Protein AF-A0A349FZ70-F1 (afdb_monomer)

Mean predicted aligned error: 14.29 Å

Sequence (106 aa):
MDKVVCDQGITSLTSLINFFTCTLLDFVIPLLIALSIVAFIYGILKFFLNPDNEEKKKEGKTFMLWGIIALFVMVSIWPLVSIFSNTFLPAGSKTNFSDIKAGPGN

Foldseek 3Di:
DQVVLLDDDDDPVVNVVSVVVSVCCVPVVVVVVVVLVVLLVVLVVQLVVDPDDPVSVVVSVVSNVVSVVSVCVNVVVVVVVVVVCCVVDVPDDPPPVVVVVDDDDD

Radius of gyration: 23.87 Å; Cα contacts (8 Å, |Δi|>4): 32; chains: 1; bounding box: 46×20×86 Å

Secondary structure (DSSP, 8-state):
--TTTS-S---TTHHHHHHHHHHHHHHHHHHHHHHHHHHHHHHHHHHHT-TT-HHHHHHHHHHHHHHHHHHHHHHHHHHHHHHHHHHH--------HHHHS-----

Structure (mmCIF, N/CA/C/O backbone):
data_AF-A0A349FZ70-F1
#
_entry.id   AF-A0A349FZ70-F1
#
loop_
_atom_site.group_PDB
_atom_site.id
_atom_site.type_symbol
_atom_site.label_atom_id
_atom_site.label_alt_id
_atom_site.label_comp_id
_atom_site.label_asym_id
_atom_site.label_entity_id
_atom_site.label_seq_id
_atom_site.pdbx_PDB_ins_code
_atom_site.Cartn_x
_atom_site.Cartn_y
_atom_site.Cartn_z
_atom_site.occupancy
_atom_site.B_iso_or_equiv
_atom_site.auth_seq_id
_atom_site.auth_comp_id
_atom_site.auth_asym_id
_atom_site.auth_atom_id
_atom_site.pdbx_PDB_model_num
ATOM 1 N N . MET A 1 1 ? 0.647 -7.030 -11.377 1.00 54.81 1 MET A N 1
ATOM 2 C CA . MET A 1 1 ? 0.637 -5.663 -11.946 1.00 54.81 1 MET A CA 1
ATOM 3 C C . MET A 1 1 ? 2.022 -5.027 -11.782 1.00 54.81 1 MET A C 1
ATOM 5 O O . MET A 1 1 ? 2.146 -3.890 -11.350 1.00 54.81 1 MET A O 1
ATOM 9 N N . ASP A 1 2 ? 3.063 -5.758 -12.197 1.00 48.34 2 ASP A N 1
ATOM 10 C CA . ASP A 1 2 ? 4.419 -5.587 -11.644 1.00 48.34 2 ASP A CA 1
ATOM 11 C C . ASP A 1 2 ? 5.496 -5.592 -12.741 1.00 48.34 2 ASP A C 1
ATOM 13 O O . ASP A 1 2 ? 6.626 -5.168 -12.531 1.00 48.34 2 ASP A O 1
ATOM 17 N N . LYS A 1 3 ? 5.142 -5.974 -13.975 1.00 46.91 3 LYS A N 1
ATOM 18 C CA . LYS A 1 3 ? 6.108 -6.005 -15.084 1.00 46.91 3 LYS A CA 1
ATOM 19 C C . LYS A 1 3 ? 6.416 -4.635 -15.693 1.00 46.91 3 LYS A C 1
ATOM 21 O O . LYS A 1 3 ? 7.369 -4.524 -16.451 1.00 46.91 3 LYS A O 1
ATOM 26 N N . VAL A 1 4 ? 5.641 -3.598 -15.363 1.00 48.88 4 VAL A N 1
ATOM 27 C CA . VAL A 1 4 ? 5.780 -2.260 -15.973 1.00 48.88 4 VAL A CA 1
ATOM 28 C C . VAL A 1 4 ? 6.915 -1.449 -15.336 1.00 48.88 4 VAL A C 1
ATOM 30 O O . VAL A 1 4 ? 7.544 -0.646 -16.014 1.00 48.88 4 VAL A O 1
ATOM 33 N N . VAL A 1 5 ? 7.238 -1.686 -14.059 1.00 56.78 5 VAL A N 1
ATOM 34 C CA . VAL A 1 5 ? 8.361 -1.005 -13.382 1.00 56.78 5 VAL A CA 1
ATOM 35 C C . VAL A 1 5 ? 9.716 -1.557 -13.849 1.00 56.78 5 VAL A C 1
ATOM 37 O O . VAL A 1 5 ? 10.718 -0.851 -13.806 1.00 56.78 5 VAL A O 1
ATOM 40 N N . CYS A 1 6 ? 9.743 -2.797 -14.347 1.00 55.19 6 CYS A N 1
ATOM 41 C CA . CYS A 1 6 ? 10.980 -3.499 -14.695 1.00 55.19 6 CYS A CA 1
ATOM 42 C C . CYS A 1 6 ? 11.375 -3.394 -16.172 1.00 55.19 6 CYS A C 1
ATOM 44 O O . CYS A 1 6 ? 12.460 -3.848 -16.529 1.00 55.19 6 CYS A O 1
ATOM 46 N N . ASP A 1 7 ? 10.545 -2.783 -17.019 1.00 55.97 7 ASP A N 1
ATOM 47 C CA . ASP A 1 7 ? 10.889 -2.522 -18.417 1.00 55.97 7 ASP A CA 1
ATOM 48 C C . ASP A 1 7 ? 11.023 -1.023 -18.653 1.00 55.97 7 ASP A C 1
ATOM 50 O O . ASP A 1 7 ? 10.107 -0.388 -19.153 1.00 55.97 7 ASP A O 1
ATOM 54 N N . GLN A 1 8 ? 12.157 -0.440 -18.265 1.00 50.81 8 GLN A N 1
ATOM 55 C CA . GLN A 1 8 ? 12.577 0.879 -18.738 1.00 50.81 8 GLN A CA 1
ATOM 56 C C . GLN A 1 8 ? 14.092 0.868 -18.971 1.00 50.81 8 GLN A C 1
ATOM 58 O O . GLN A 1 8 ? 14.871 1.034 -18.038 1.00 50.81 8 GLN A O 1
ATOM 63 N N . GLY A 1 9 ? 14.477 0.683 -20.238 1.00 54.50 9 GLY A N 1
ATOM 64 C CA . GLY A 1 9 ? 15.700 1.235 -20.832 1.00 54.50 9 GLY A CA 1
ATOM 65 C C . GLY A 1 9 ? 17.038 0.610 -20.418 1.00 54.50 9 GLY A C 1
ATOM 66 O O . GLY A 1 9 ? 17.464 0.666 -19.269 1.00 54.50 9 GLY A O 1
ATOM 67 N N . ILE A 1 10 ? 17.764 0.086 -21.407 1.00 42.59 10 ILE A N 1
ATOM 68 C CA . ILE A 1 10 ? 19.099 -0.503 -21.254 1.00 42.59 10 ILE A CA 1
ATOM 69 C C . ILE A 1 10 ? 20.139 0.611 -21.029 1.00 42.59 10 ILE A C 1
ATOM 71 O O . ILE A 1 10 ? 20.746 1.114 -21.971 1.00 42.59 10 ILE A O 1
ATOM 75 N N . THR A 1 11 ? 20.360 0.986 -19.770 1.00 59.75 11 THR A N 1
ATOM 76 C CA . THR A 1 11 ? 21.560 1.700 -19.306 1.00 59.75 11 THR A CA 1
ATOM 77 C C . THR A 1 11 ? 22.144 0.923 -18.130 1.00 59.75 11 THR A C 1
ATOM 79 O O . THR A 1 11 ? 21.478 0.717 -17.123 1.00 59.75 11 THR A O 1
ATOM 82 N N . SER A 1 12 ? 23.386 0.452 -18.252 1.00 65.50 12 SER A N 1
ATOM 83 C CA . SER A 1 12 ? 23.976 -0.603 -17.408 1.00 65.50 12 SER A CA 1
ATOM 84 C C . SER A 1 12 ? 23.979 -0.343 -15.887 1.00 65.50 12 SER A C 1
ATOM 86 O O . SER A 1 12 ? 24.060 -1.297 -15.120 1.00 65.50 12 SER A O 1
ATOM 88 N N . LEU A 1 13 ? 23.850 0.913 -15.432 1.00 61.31 13 LEU A N 1
ATOM 89 C CA . LEU A 1 13 ? 23.629 1.265 -14.014 1.00 61.31 13 LEU A CA 1
ATOM 90 C C . LEU A 1 13 ? 22.156 1.153 -13.598 1.00 61.31 13 LEU A C 1
ATOM 92 O O . LEU A 1 13 ? 21.838 0.646 -12.523 1.00 61.31 13 LEU A O 1
ATOM 96 N N . THR A 1 14 ? 21.257 1.600 -14.470 1.00 67.50 14 THR A N 1
ATOM 97 C CA . THR A 1 14 ? 19.807 1.493 -14.295 1.00 67.50 14 THR A CA 1
ATOM 98 C C . THR A 1 14 ? 19.379 0.032 -14.215 1.00 67.50 14 THR A C 1
ATOM 100 O O . THR A 1 14 ? 18.498 -0.284 -13.427 1.00 67.50 14 THR A O 1
ATOM 103 N N . SER A 1 15 ? 20.061 -0.881 -14.917 1.00 68.62 15 SER A N 1
ATOM 104 C CA . SER A 1 15 ? 19.802 -2.325 -14.815 1.00 68.62 15 SER A CA 1
ATOM 105 C C . SER A 1 15 ? 20.013 -2.884 -13.404 1.00 68.62 15 SER A C 1
ATOM 107 O O . SER A 1 15 ? 19.258 -3.752 -12.974 1.00 68.62 15 SER A O 1
ATOM 109 N N . LEU A 1 16 ? 21.007 -2.386 -12.662 1.00 72.12 16 LEU A N 1
ATOM 110 C CA . LEU A 1 16 ? 21.293 -2.870 -11.309 1.00 72.12 16 LEU A CA 1
ATOM 111 C C . LEU A 1 16 ? 20.307 -2.296 -10.282 1.00 72.12 16 LEU A C 1
ATOM 113 O O . LEU A 1 16 ? 19.834 -3.010 -9.398 1.00 72.12 16 LEU A O 1
ATOM 117 N N . ILE A 1 17 ? 19.963 -1.016 -10.441 1.00 76.81 17 ILE A N 1
ATOM 118 C CA . ILE A 1 17 ? 18.990 -0.321 -9.592 1.00 76.81 17 ILE A CA 1
ATOM 119 C C . ILE A 1 17 ? 17.588 -0.895 -9.823 1.00 76.81 17 ILE A C 1
ATOM 121 O O . ILE A 1 17 ? 16.920 -1.257 -8.859 1.00 76.81 17 ILE A O 1
ATOM 125 N N . ASN A 1 18 ? 17.176 -1.091 -11.079 1.00 71.88 18 ASN A N 1
ATOM 126 C CA . ASN A 1 18 ? 15.881 -1.689 -11.403 1.00 71.88 18 ASN A CA 1
ATOM 127 C C . ASN A 1 18 ? 15.769 -3.128 -10.901 1.00 71.88 18 ASN A C 1
ATOM 129 O O . ASN A 1 18 ? 14.703 -3.504 -10.427 1.00 71.88 18 ASN A O 1
ATOM 133 N N . PHE A 1 19 ? 16.839 -3.928 -10.934 1.00 72.38 19 PHE A N 1
ATOM 134 C CA . PHE A 1 19 ? 16.798 -5.288 -10.391 1.00 72.38 19 PHE A CA 1
ATOM 135 C C . PHE A 1 19 ? 16.511 -5.296 -8.882 1.00 72.38 19 PHE A C 1
ATOM 137 O O . PHE A 1 19 ? 15.644 -6.039 -8.414 1.00 72.38 19 PHE A O 1
ATOM 144 N N . PHE A 1 20 ? 17.187 -4.427 -8.124 1.00 75.12 20 PHE A N 1
ATOM 145 C CA . PHE A 1 20 ? 16.960 -4.284 -6.686 1.00 75.12 20 PHE A CA 1
ATOM 146 C C . PHE A 1 20 ? 15.572 -3.721 -6.375 1.00 75.12 20 PHE A C 1
ATOM 148 O O . PHE A 1 20 ? 14.846 -4.293 -5.565 1.00 75.12 20 PHE A O 1
ATOM 155 N N . THR A 1 21 ? 15.181 -2.632 -7.038 1.00 76.19 21 THR A N 1
ATOM 156 C CA . THR A 1 21 ? 13.889 -1.968 -6.838 1.00 76.19 21 THR A CA 1
ATOM 157 C C . THR A 1 21 ? 12.726 -2.884 -7.217 1.00 76.19 21 THR A C 1
ATOM 159 O O . THR A 1 21 ? 11.792 -3.010 -6.434 1.00 76.19 21 THR A O 1
ATOM 162 N N . CYS A 1 22 ? 12.795 -3.594 -8.346 1.00 71.12 22 CYS A N 1
ATOM 163 C CA . CYS A 1 22 ? 11.763 -4.552 -8.739 1.00 71.12 22 CYS A CA 1
ATOM 164 C C . CYS A 1 22 ? 11.636 -5.701 -7.744 1.00 71.12 22 CYS A C 1
ATOM 166 O O . CYS A 1 22 ? 10.536 -5.974 -7.282 1.00 71.12 22 CYS A O 1
ATOM 168 N N . THR A 1 23 ? 12.749 -6.325 -7.351 1.00 76.31 23 THR A N 1
ATOM 169 C CA . THR A 1 23 ? 12.713 -7.441 -6.391 1.00 76.31 23 THR A CA 1
ATOM 170 C C . THR A 1 23 ? 12.131 -7.005 -5.046 1.00 76.31 23 THR A C 1
ATOM 172 O O . THR A 1 23 ? 11.373 -7.747 -4.421 1.00 76.31 23 THR A O 1
ATOM 175 N N . LEU A 1 24 ? 12.454 -5.785 -4.603 1.00 78.69 24 LEU A N 1
ATOM 176 C CA . LEU A 1 24 ? 11.948 -5.250 -3.347 1.00 78.69 24 LEU A CA 1
ATOM 177 C C . LEU A 1 24 ? 10.456 -4.914 -3.440 1.00 78.69 24 LEU A C 1
ATOM 179 O O . LEU A 1 24 ? 9.692 -5.339 -2.582 1.00 78.69 24 LEU A O 1
ATOM 183 N N . LEU A 1 25 ? 10.026 -4.171 -4.464 1.00 77.25 25 LEU A N 1
ATOM 184 C CA . LEU A 1 25 ? 8.635 -3.722 -4.588 1.00 77.25 25 LEU A CA 1
ATOM 185 C C . LEU A 1 25 ? 7.674 -4.878 -4.890 1.00 77.25 25 LEU A C 1
ATOM 187 O O . LEU A 1 25 ? 6.595 -4.915 -4.302 1.00 77.25 25 LEU A O 1
ATOM 191 N N . ASP A 1 26 ? 8.066 -5.828 -5.740 1.00 77.19 26 ASP A N 1
ATOM 192 C CA . ASP A 1 26 ? 7.223 -6.969 -6.131 1.00 77.19 26 ASP A CA 1
ATOM 193 C C . ASP A 1 26 ? 6.936 -7.903 -4.938 1.00 77.19 26 ASP A C 1
ATOM 195 O O . ASP A 1 26 ? 5.901 -8.561 -4.878 1.00 77.19 26 ASP A O 1
ATOM 199 N N . PHE A 1 27 ? 7.805 -7.896 -3.920 1.00 81.69 27 PHE A N 1
ATOM 200 C CA . PHE A 1 27 ? 7.588 -8.616 -2.663 1.00 81.69 27 PHE A CA 1
ATOM 201 C C . PHE A 1 27 ? 6.953 -7.749 -1.559 1.00 81.69 27 PHE A C 1
ATOM 203 O O . PHE A 1 27 ? 6.073 -8.205 -0.827 1.00 81.69 27 PHE A O 1
ATOM 210 N N . VAL A 1 28 ? 7.364 -6.483 -1.428 1.00 84.88 28 VAL A N 1
ATOM 211 C CA . VAL A 1 28 ? 6.916 -5.574 -0.354 1.00 84.88 28 VAL A CA 1
ATOM 212 C C . VAL A 1 28 ? 5.463 -5.140 -0.524 1.00 84.88 28 VAL A C 1
ATOM 214 O O . VAL A 1 28 ? 4.732 -5.066 0.465 1.00 84.88 28 VAL A O 1
ATOM 217 N N . ILE A 1 29 ? 5.022 -4.860 -1.752 1.00 83.62 29 ILE A N 1
ATOM 218 C CA . ILE A 1 29 ? 3.651 -4.414 -2.034 1.00 83.62 29 ILE A CA 1
ATOM 219 C C . ILE A 1 29 ? 2.616 -5.479 -1.623 1.00 83.62 29 ILE A C 1
ATOM 221 O O . ILE A 1 29 ? 1.746 -5.157 -0.807 1.00 83.62 29 ILE A O 1
ATOM 225 N N . PRO A 1 30 ? 2.683 -6.742 -2.099 1.00 80.62 30 PRO A N 1
ATOM 226 C CA . PRO A 1 30 ? 1.711 -7.758 -1.693 1.00 80.62 30 PRO A CA 1
ATOM 227 C C . PRO A 1 30 ? 1.779 -8.063 -0.191 1.00 80.62 30 PRO A C 1
ATOM 229 O O . PRO A 1 30 ? 0.744 -8.333 0.421 1.00 80.62 30 PRO A O 1
ATOM 232 N N . LEU A 1 31 ? 2.957 -7.940 0.429 1.00 88.06 31 LEU A N 1
ATOM 233 C CA . LEU A 1 31 ? 3.122 -8.096 1.873 1.00 88.06 31 LEU A CA 1
ATOM 234 C C . LEU A 1 31 ? 2.391 -6.997 2.666 1.00 88.06 31 LEU A C 1
ATOM 236 O O . LEU A 1 31 ? 1.673 -7.305 3.615 1.00 88.06 31 LEU A O 1
ATOM 240 N N . LEU A 1 32 ? 2.516 -5.727 2.265 1.00 84.1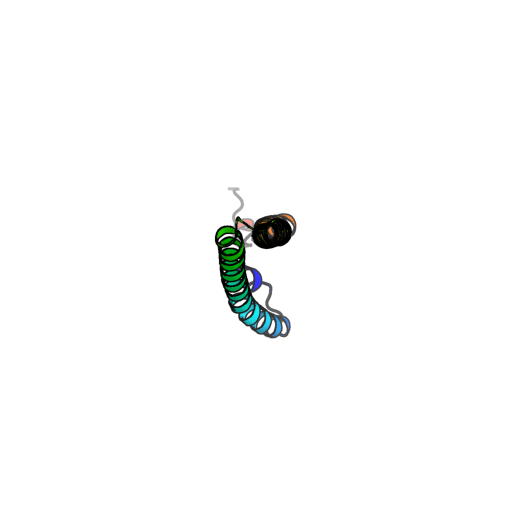2 32 LEU A N 1
ATOM 241 C CA . LEU A 1 32 ? 1.811 -4.596 2.888 1.00 84.12 32 LEU A CA 1
ATOM 242 C C . LEU A 1 32 ? 0.291 -4.678 2.711 1.00 84.12 32 LEU A C 1
ATOM 244 O O . LEU A 1 32 ? -0.456 -4.320 3.627 1.00 84.12 32 LEU A O 1
ATOM 248 N N . ILE A 1 33 ? -0.172 -5.160 1.554 1.00 82.75 33 ILE A N 1
ATOM 249 C CA . ILE A 1 33 ? -1.598 -5.383 1.288 1.00 82.75 33 ILE A CA 1
ATOM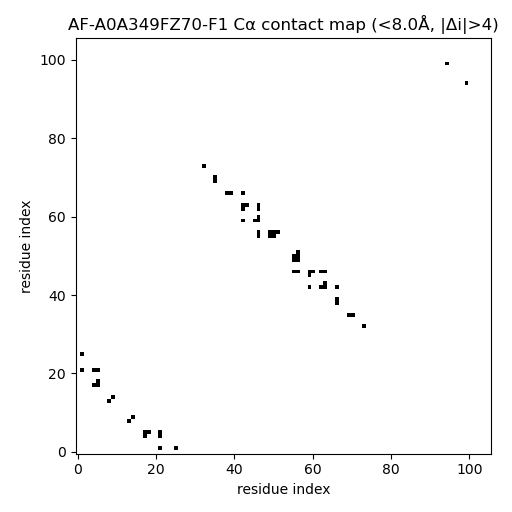 250 C C . ILE A 1 33 ? -2.134 -6.481 2.211 1.00 82.75 33 ILE A C 1
ATOM 252 O O . ILE A 1 33 ? -3.155 -6.278 2.870 1.00 82.75 33 ILE A O 1
ATOM 256 N N . ALA A 1 34 ? -1.424 -7.606 2.325 1.00 87.38 34 ALA A N 1
ATOM 257 C CA . ALA A 1 34 ? -1.801 -8.687 3.231 1.00 87.38 34 ALA A CA 1
ATOM 258 C C . ALA A 1 34 ? -1.877 -8.204 4.690 1.00 87.38 34 ALA A C 1
ATOM 260 O O . ALA A 1 34 ? -2.867 -8.454 5.379 1.00 87.38 34 ALA A O 1
ATOM 261 N N . LEU A 1 35 ? -0.878 -7.443 5.144 1.00 86.06 35 LEU A N 1
ATOM 262 C CA . LEU A 1 35 ? -0.828 -6.901 6.504 1.00 86.06 35 LEU A CA 1
ATOM 263 C C . LEU A 1 35 ? -1.948 -5.874 6.759 1.00 86.06 35 LEU A C 1
ATOM 265 O O . LEU A 1 35 ? -2.561 -5.885 7.827 1.00 86.06 35 LEU A O 1
ATOM 269 N N . SER A 1 36 ? -2.285 -5.048 5.763 1.00 82.88 36 SER A N 1
ATOM 270 C CA . SER A 1 36 ? -3.411 -4.102 5.839 1.00 82.88 36 SER A CA 1
ATOM 271 C C . SER A 1 36 ? -4.763 -4.804 5.945 1.00 82.88 36 SER A C 1
AT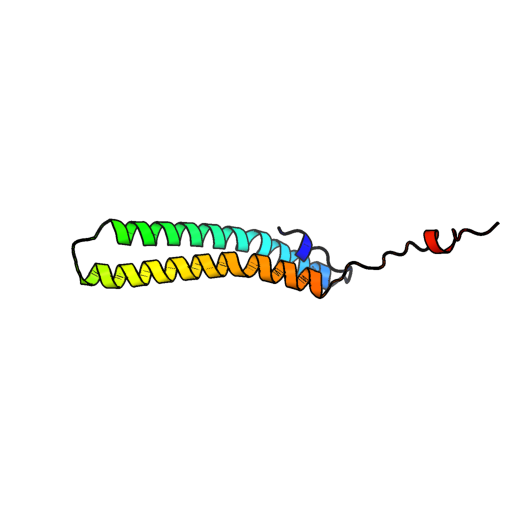OM 273 O O . SER A 1 36 ? -5.598 -4.390 6.746 1.00 82.88 36 SER A O 1
ATOM 275 N N . ILE A 1 37 ? -4.983 -5.884 5.188 1.00 85.06 37 ILE A N 1
ATOM 276 C CA . ILE A 1 37 ? -6.222 -6.678 5.262 1.00 85.06 37 ILE A CA 1
ATOM 277 C C . ILE A 1 37 ? -6.370 -7.298 6.655 1.00 85.06 37 ILE A C 1
ATOM 279 O O . ILE A 1 37 ? -7.444 -7.229 7.253 1.00 85.06 37 ILE A O 1
ATOM 283 N N . VAL A 1 38 ? -5.288 -7.849 7.208 1.00 88.56 38 VAL A N 1
ATOM 284 C CA . VAL A 1 38 ? -5.287 -8.411 8.566 1.00 88.56 38 VAL A CA 1
ATOM 285 C C . VAL A 1 38 ? -5.606 -7.334 9.608 1.00 88.56 38 VAL A C 1
ATOM 287 O O . VAL A 1 38 ? -6.458 -7.550 10.472 1.00 88.56 38 VAL A O 1
ATOM 290 N N . ALA A 1 39 ? -4.990 -6.152 9.505 1.00 80.88 39 ALA A N 1
ATOM 291 C CA . ALA A 1 39 ? -5.268 -5.028 10.399 1.00 80.88 39 ALA A CA 1
ATOM 292 C C . ALA A 1 39 ? -6.724 -4.537 10.291 1.00 80.88 39 ALA A C 1
ATOM 294 O O . ALA A 1 39 ? -7.354 -4.228 11.305 1.00 80.88 39 ALA A O 1
ATOM 295 N N . PHE A 1 40 ? -7.283 -4.520 9.079 1.00 81.19 40 PHE A N 1
ATOM 296 C CA . PHE A 1 40 ? -8.674 -4.153 8.824 1.00 81.19 40 PHE A CA 1
ATOM 297 C C . PHE A 1 40 ? -9.654 -5.131 9.489 1.00 81.19 40 PHE A C 1
ATOM 299 O O . PHE A 1 40 ? -10.565 -4.709 10.204 1.00 81.19 40 PHE A O 1
ATOM 306 N N . ILE A 1 41 ? -9.424 -6.440 9.334 1.00 85.25 41 ILE A N 1
ATOM 307 C CA . ILE A 1 41 ? -10.244 -7.489 9.961 1.00 85.25 41 ILE A CA 1
ATOM 308 C C . ILE A 1 41 ? -10.155 -7.403 11.492 1.00 85.25 41 ILE A C 1
ATOM 310 O O . ILE A 1 41 ? -11.178 -7.475 12.175 1.00 85.25 41 ILE A O 1
ATOM 314 N N . TYR A 1 42 ? -8.961 -7.176 12.045 1.00 79.06 42 TYR A N 1
ATOM 315 C CA . TYR A 1 42 ? -8.770 -7.028 13.490 1.00 79.06 42 TYR A CA 1
ATOM 316 C C . TYR A 1 42 ? -9.488 -5.790 14.058 1.00 79.06 42 TYR A C 1
ATOM 318 O O . TYR A 1 42 ? -10.099 -5.857 15.127 1.00 79.06 42 TYR A O 1
ATOM 326 N N . GLY A 1 43 ? -9.475 -4.671 13.325 1.00 75.25 43 GLY A N 1
ATOM 327 C CA . GLY A 1 43 ? -10.202 -3.452 13.688 1.00 75.25 43 GLY A CA 1
ATOM 328 C C . GLY A 1 43 ? -11.720 -3.653 13.740 1.00 75.25 43 GLY A C 1
ATOM 329 O O . GLY A 1 43 ? -12.363 -3.210 14.693 1.00 75.25 43 GLY A O 1
ATOM 330 N N . ILE A 1 44 ? -12.286 -4.379 12.768 1.00 73.94 44 ILE A N 1
ATOM 331 C CA . ILE A 1 44 ? -13.724 -4.696 12.728 1.00 73.94 44 ILE A CA 1
ATOM 332 C C . ILE A 1 44 ? -14.117 -5.626 13.878 1.00 73.94 44 ILE A C 1
ATOM 334 O O . ILE A 1 44 ? -15.109 -5.368 14.560 1.00 73.94 44 ILE A O 1
ATOM 338 N N . LEU A 1 45 ? -13.336 -6.679 14.132 1.00 76.44 45 LEU A N 1
ATOM 339 C CA . LEU A 1 45 ? -13.609 -7.622 15.221 1.00 76.44 45 LEU A CA 1
ATOM 340 C C . LEU A 1 45 ? -13.597 -6.918 16.582 1.00 76.44 45 LEU A C 1
ATOM 342 O O . LEU A 1 45 ? -14.527 -7.069 17.373 1.00 76.44 45 LEU A O 1
ATOM 346 N N . LYS A 1 46 ? -12.593 -6.074 16.843 1.00 70.75 46 LYS A N 1
ATOM 347 C CA . LYS A 1 46 ? -12.507 -5.313 18.097 1.00 70.75 46 LYS A CA 1
ATOM 348 C C . LYS A 1 46 ? -13.703 -4.371 18.289 1.00 70.75 46 LYS A C 1
ATOM 350 O O . LYS A 1 46 ? -14.137 -4.183 19.426 1.00 70.75 46 LYS A O 1
ATOM 355 N N . PHE A 1 47 ? -14.246 -3.823 17.198 1.00 66.88 47 PHE A N 1
ATOM 356 C CA . PHE A 1 47 ? -15.437 -2.973 17.223 1.00 66.88 47 PHE A CA 1
ATOM 357 C C . PHE A 1 47 ? -16.724 -3.755 17.504 1.00 66.88 47 PHE A C 1
ATOM 359 O O . PHE A 1 47 ? -17.560 -3.304 18.284 1.00 66.88 47 PHE A O 1
ATOM 366 N N . PHE A 1 48 ? -16.869 -4.937 16.903 1.00 68.56 48 PHE A N 1
ATOM 367 C CA . PHE A 1 48 ? -18.077 -5.753 17.030 1.00 68.56 48 PHE A CA 1
ATOM 368 C C . PHE A 1 48 ? -18.201 -6.472 18.379 1.00 68.56 48 PHE A C 1
ATOM 370 O O . PHE A 1 48 ? -19.313 -6.640 18.870 1.00 68.56 48 PHE A O 1
ATOM 377 N N . LEU A 1 49 ? -17.091 -6.884 19.004 1.00 65.94 49 LEU A N 1
ATOM 378 C CA . LEU A 1 49 ? -17.128 -7.673 20.244 1.00 65.94 49 LEU A CA 1
ATOM 379 C C . LEU A 1 49 ? -17.443 -6.869 21.526 1.00 65.94 49 LEU A C 1
ATOM 381 O O . LEU A 1 49 ? -17.621 -7.483 22.573 1.00 65.94 49 LEU A O 1
ATOM 385 N N . ASN A 1 50 ? -17.498 -5.530 21.501 1.00 62.28 50 ASN A N 1
ATOM 386 C CA . ASN A 1 50 ? -17.740 -4.719 22.712 1.00 62.28 50 ASN A CA 1
ATOM 387 C C . ASN A 1 50 ? -18.743 -3.562 22.483 1.00 62.28 50 ASN A C 1
ATOM 389 O O . ASN A 1 50 ? -18.340 -2.396 22.505 1.00 62.28 50 ASN A O 1
ATOM 393 N N . PRO A 1 51 ? -20.042 -3.850 22.286 1.00 57.34 51 PRO A N 1
ATOM 394 C CA . PRO A 1 51 ? -21.057 -2.821 22.040 1.00 57.34 51 PRO A CA 1
ATOM 395 C C . PRO A 1 51 ? -21.495 -2.018 23.286 1.00 57.34 51 PRO A C 1
ATOM 397 O O . PRO A 1 51 ? -22.053 -0.930 23.121 1.00 57.34 51 PRO A O 1
ATOM 400 N N . ASP A 1 52 ? -21.225 -2.505 24.505 1.00 59.75 52 ASP A N 1
ATOM 401 C CA . ASP A 1 52 ? -21.871 -2.035 25.750 1.00 59.75 52 ASP A CA 1
ATOM 402 C C . ASP A 1 52 ? -21.126 -0.952 26.561 1.00 59.75 52 ASP A C 1
ATOM 404 O O . ASP A 1 52 ? -21.616 -0.529 27.603 1.00 59.75 52 ASP A O 1
ATOM 408 N N . ASN A 1 53 ? -19.968 -0.449 26.113 1.00 59.81 53 ASN A N 1
ATOM 409 C CA . ASN A 1 53 ? -19.252 0.639 26.804 1.00 59.81 53 ASN A CA 1
ATOM 410 C C . ASN A 1 53 ? -19.107 1.870 25.897 1.00 59.81 53 ASN A C 1
ATOM 412 O O . ASN A 1 53 ? -18.456 1.803 24.852 1.00 59.81 53 ASN A O 1
ATOM 416 N N . GLU A 1 54 ? -19.681 3.010 26.298 1.00 61.38 54 GLU A N 1
ATOM 417 C CA . GLU A 1 54 ? -19.674 4.258 25.513 1.00 61.38 54 GLU A CA 1
ATOM 418 C C . GLU A 1 54 ? -18.258 4.750 25.150 1.00 61.38 54 GLU A C 1
ATOM 420 O O . GLU A 1 54 ? -18.048 5.270 24.050 1.00 61.38 54 GLU A O 1
ATOM 425 N N . GLU A 1 55 ? -17.265 4.502 26.010 1.00 63.81 55 GLU A N 1
ATOM 426 C CA . GLU A 1 55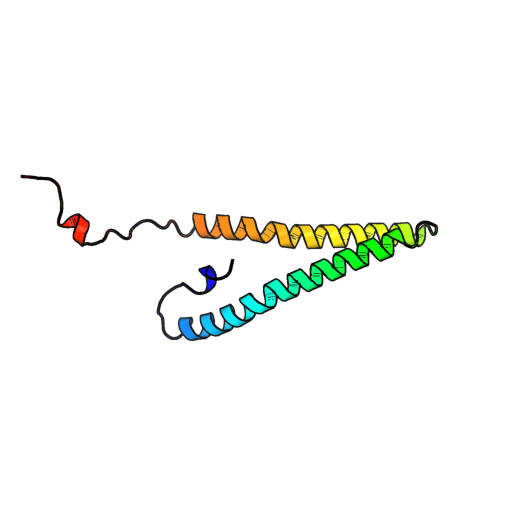 ? -15.846 4.771 25.728 1.00 63.81 55 GLU A CA 1
ATOM 427 C C . GLU A 1 55 ? -15.312 3.938 24.557 1.00 63.81 55 GLU A C 1
ATOM 429 O O . GLU A 1 55 ? -14.735 4.479 23.610 1.00 63.81 55 GLU A O 1
ATOM 434 N N . LYS A 1 56 ? -15.580 2.627 24.559 1.00 62.03 56 LYS A N 1
ATOM 435 C CA . LYS A 1 56 ? -15.139 1.712 23.494 1.00 62.03 56 LYS A CA 1
ATOM 436 C C . LYS A 1 56 ? -15.882 1.944 22.183 1.00 62.03 56 LYS A C 1
ATOM 438 O O . LYS A 1 56 ? -15.335 1.698 21.112 1.00 62.03 56 LYS A O 1
ATOM 443 N N . LYS A 1 57 ? -17.095 2.496 22.243 1.00 63.31 57 LYS A N 1
ATOM 444 C CA . LYS A 1 57 ? -17.846 2.958 21.068 1.00 63.31 57 LYS A CA 1
ATOM 445 C C . LYS A 1 57 ? -17.149 4.125 20.369 1.00 63.31 57 LYS A C 1
ATOM 447 O O . LYS A 1 57 ? -17.069 4.137 19.141 1.00 63.31 57 LYS A O 1
ATOM 452 N N . LYS A 1 58 ? -16.641 5.100 21.130 1.00 65.56 58 LYS A N 1
ATOM 453 C CA . LYS A 1 58 ? -15.864 6.228 20.586 1.00 65.56 58 LYS A CA 1
ATOM 454 C C . LYS A 1 58 ? -14.540 5.752 20.000 1.00 65.56 58 LYS A C 1
ATOM 456 O O . LYS A 1 58 ? -14.224 6.085 18.861 1.00 65.56 58 LYS A O 1
ATOM 461 N N . GLU A 1 59 ? -13.812 4.937 20.752 1.00 66.62 59 GLU A N 1
ATOM 462 C CA . GLU A 1 59 ? -12.522 4.386 20.332 1.00 66.62 59 GLU A CA 1
ATOM 463 C C . GLU A 1 59 ? -12.666 3.507 19.080 1.00 66.62 59 GLU A C 1
ATOM 465 O O . GLU A 1 59 ? -11.908 3.604 18.117 1.00 66.62 59 GLU A O 1
ATOM 470 N N . GLY A 1 60 ? -13.729 2.716 19.061 1.00 68.31 60 GLY A N 1
ATOM 471 C CA . GLY A 1 60 ? -14.117 1.840 17.981 1.00 68.31 60 GLY A CA 1
ATOM 472 C C . GLY A 1 60 ? -14.505 2.549 16.683 1.00 68.31 60 GLY A C 1
ATOM 473 O O . GLY A 1 60 ? -14.080 2.139 15.605 1.00 68.31 60 GLY A O 1
ATOM 474 N N . LYS A 1 61 ? -15.255 3.656 16.776 1.00 70.62 61 LYS A N 1
ATOM 475 C CA . LYS A 1 61 ? -15.568 4.511 15.618 1.00 70.62 61 LYS A CA 1
ATOM 476 C C . LYS A 1 61 ? -14.302 5.103 15.006 1.00 70.62 61 LYS A C 1
ATOM 478 O O . LYS A 1 61 ? -14.169 5.120 13.784 1.00 70.62 61 LYS A O 1
ATOM 483 N N . THR A 1 62 ? -13.364 5.543 15.842 1.00 73.88 62 THR A N 1
ATOM 484 C CA . THR A 1 62 ? -12.061 6.036 15.383 1.00 73.88 62 THR A CA 1
ATOM 485 C C . THR A 1 62 ? -11.273 4.921 14.696 1.00 73.88 62 THR A C 1
ATOM 487 O O . THR A 1 62 ? -10.769 5.128 13.596 1.00 73.88 62 THR A O 1
ATOM 490 N N . PHE A 1 63 ? -11.236 3.714 15.268 1.00 73.88 63 PHE A N 1
ATOM 491 C CA . PHE A 1 63 ? -10.574 2.555 14.655 1.00 73.88 63 PHE A CA 1
ATOM 492 C C . PHE A 1 63 ? -11.186 2.159 13.301 1.00 73.88 63 PHE A C 1
ATOM 494 O O . PHE A 1 63 ? -10.458 1.865 12.353 1.00 73.88 63 PHE A O 1
ATOM 501 N N . MET A 1 64 ? -12.517 2.203 13.182 1.00 76.94 64 MET A N 1
ATOM 502 C CA . MET A 1 64 ? -13.235 1.944 11.931 1.00 76.94 64 MET A CA 1
ATOM 503 C C . MET A 1 64 ? -12.884 2.980 10.853 1.00 76.94 64 MET A C 1
ATOM 505 O O . MET A 1 64 ? -12.656 2.618 9.698 1.00 76.94 64 MET A O 1
ATOM 509 N N . LEU A 1 65 ? -12.781 4.257 11.236 1.00 83.19 65 LEU A N 1
ATOM 510 C CA . LEU A 1 65 ? -12.392 5.336 10.330 1.00 83.19 65 LEU A CA 1
ATOM 511 C C . LEU A 1 65 ? -10.952 5.159 9.827 1.00 83.19 65 LEU A C 1
ATOM 513 O O . LEU A 1 65 ? -10.709 5.275 8.629 1.00 83.19 65 LEU A O 1
ATOM 517 N N . TRP A 1 66 ? -10.016 4.800 10.710 1.00 81.81 66 TRP A N 1
ATOM 518 C CA . TRP A 1 66 ? -8.633 4.487 10.328 1.00 81.81 66 TRP A CA 1
ATOM 519 C C . TRP A 1 66 ? -8.539 3.285 9.377 1.00 81.81 66 TRP A C 1
ATOM 521 O O . TRP 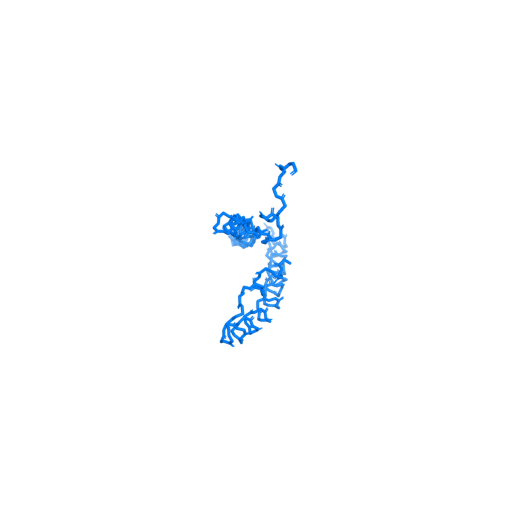A 1 66 ? -7.770 3.330 8.418 1.00 81.81 66 TRP A O 1
ATOM 531 N N . GLY A 1 67 ? -9.357 2.246 9.582 1.00 80.06 67 GLY A N 1
ATOM 532 C CA . GLY A 1 67 ? -9.443 1.107 8.664 1.00 80.06 67 GLY A CA 1
ATOM 533 C C . GLY A 1 67 ? -9.945 1.500 7.270 1.00 80.06 67 GLY A C 1
ATOM 534 O O . GLY A 1 67 ? -9.366 1.092 6.264 1.00 80.06 67 GLY A O 1
ATOM 535 N N . ILE A 1 68 ? -10.984 2.336 7.200 1.00 84.88 68 ILE A N 1
ATOM 536 C CA . ILE A 1 68 ? -11.529 2.853 5.933 1.00 84.88 68 ILE A CA 1
ATOM 537 C C . ILE A 1 68 ? -10.503 3.724 5.203 1.00 84.88 68 ILE A C 1
ATOM 539 O O . ILE A 1 68 ? -10.349 3.583 3.993 1.00 84.88 68 ILE A O 1
ATOM 543 N N . ILE A 1 69 ? -9.775 4.586 5.919 1.00 87.69 69 ILE A N 1
ATOM 544 C CA . ILE A 1 69 ? -8.723 5.428 5.331 1.00 87.69 69 ILE A CA 1
ATOM 545 C C . ILE A 1 69 ? -7.606 4.559 4.741 1.00 87.69 69 ILE A C 1
ATOM 547 O O . ILE A 1 69 ? -7.194 4.789 3.607 1.00 87.69 69 ILE A O 1
ATOM 551 N N . ALA A 1 70 ? -7.150 3.532 5.465 1.00 82.00 70 ALA A N 1
ATOM 552 C CA . ALA A 1 70 ? -6.121 2.616 4.970 1.00 82.00 70 ALA A CA 1
ATOM 553 C C . ALA A 1 70 ? -6.563 1.890 3.686 1.00 82.00 70 ALA A C 1
ATOM 555 O O . ALA A 1 70 ? -5.799 1.799 2.722 1.00 8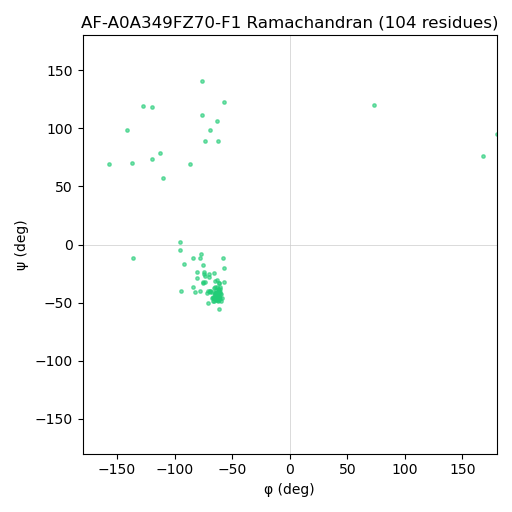2.00 70 ALA A O 1
ATOM 556 N N . LEU A 1 71 ? -7.817 1.431 3.645 1.00 84.56 71 LEU A N 1
ATOM 557 C CA . LEU A 1 71 ? -8.385 0.758 2.478 1.00 84.56 71 LEU A CA 1
ATOM 558 C C . LEU A 1 71 ? -8.547 1.722 1.294 1.00 84.56 71 LEU A C 1
ATOM 560 O O . LEU A 1 71 ? -8.201 1.387 0.163 1.00 84.56 71 LEU A O 1
ATOM 564 N N . PHE A 1 72 ? -8.995 2.948 1.564 1.00 88.88 72 PHE A N 1
ATOM 565 C CA . PHE A 1 72 ? -9.124 4.003 0.565 1.00 88.88 72 PHE A CA 1
ATOM 566 C C . PHE A 1 72 ? -7.777 4.369 -0.063 1.00 88.88 72 PHE A C 1
ATOM 568 O O . PHE A 1 72 ? -7.690 4.458 -1.286 1.00 88.88 72 PHE A O 1
ATOM 575 N N . VAL A 1 73 ? -6.722 4.542 0.738 1.00 87.56 73 VAL A N 1
ATOM 576 C CA . VAL A 1 73 ? -5.375 4.860 0.239 1.00 87.56 73 VAL A CA 1
ATOM 577 C C . VAL A 1 73 ? -4.856 3.742 -0.663 1.00 87.56 73 VAL A C 1
ATOM 579 O O . VAL A 1 73 ? -4.429 4.030 -1.781 1.00 87.56 73 VAL A O 1
ATOM 582 N N . MET A 1 74 ? -4.966 2.476 -0.242 1.00 81.69 74 MET A N 1
ATOM 583 C CA . MET A 1 74 ? -4.511 1.349 -1.067 1.00 81.69 74 MET A CA 1
ATOM 584 C C . MET A 1 74 ? -5.244 1.255 -2.406 1.00 81.69 74 MET A C 1
ATOM 586 O O . MET A 1 74 ? -4.610 1.033 -3.436 1.00 81.69 74 MET A O 1
ATOM 590 N N . VAL A 1 75 ? -6.560 1.475 -2.420 1.00 84.75 75 VAL A N 1
ATOM 591 C CA . VAL A 1 75 ? -7.350 1.450 -3.661 1.00 84.75 75 VAL A CA 1
ATOM 592 C C . VAL A 1 75 ? -7.096 2.692 -4.521 1.00 84.75 75 VAL A C 1
ATOM 594 O O . VAL A 1 75 ? -7.115 2.593 -5.743 1.00 84.75 75 VAL A O 1
ATOM 597 N N . SER A 1 76 ? -6.817 3.851 -3.920 1.00 90.50 76 SER A N 1
ATOM 598 C CA . SER A 1 76 ? -6.668 5.125 -4.644 1.00 90.50 76 SER A CA 1
ATOM 599 C C . SER A 1 76 ? -5.369 5.237 -5.439 1.00 90.50 76 SER A C 1
ATOM 601 O O . SER A 1 76 ? -5.323 5.949 -6.439 1.00 90.50 76 SER A O 1
ATOM 603 N N . ILE A 1 77 ? -4.311 4.544 -5.024 1.00 87.19 77 I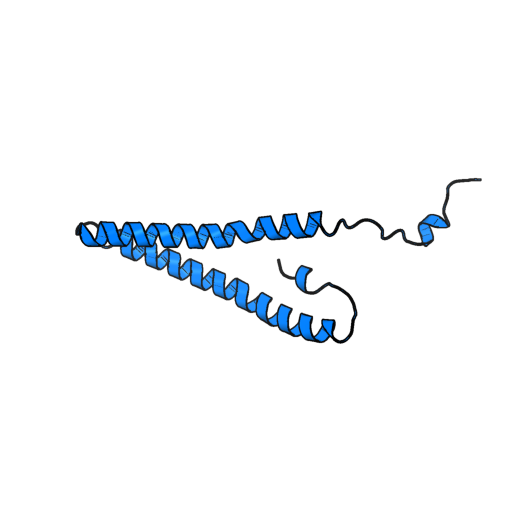LE A N 1
ATOM 604 C CA . ILE A 1 77 ? -2.995 4.640 -5.671 1.00 87.19 77 ILE A CA 1
ATOM 605 C C . ILE A 1 77 ? -2.971 3.884 -7.010 1.00 87.19 77 ILE A C 1
ATOM 607 O O . ILE A 1 77 ? -2.311 4.321 -7.952 1.00 87.19 77 ILE A O 1
ATOM 611 N N . TRP A 1 78 ? -3.724 2.788 -7.138 1.00 79.25 78 TRP A N 1
ATOM 612 C CA . TRP A 1 78 ? -3.682 1.923 -8.322 1.00 79.25 78 TRP A CA 1
ATOM 613 C C . TRP A 1 78 ? -4.222 2.589 -9.613 1.00 79.25 78 TRP A C 1
ATOM 615 O O . TRP A 1 78 ? -3.526 2.560 -10.634 1.00 79.25 78 TRP A O 1
ATOM 625 N N . PRO A 1 79 ? -5.381 3.279 -9.596 1.00 82.38 79 PRO A N 1
ATOM 626 C CA . PRO A 1 79 ? -5.882 4.017 -10.755 1.00 82.38 79 PRO A CA 1
ATOM 627 C C . PRO A 1 79 ? -5.028 5.241 -11.078 1.00 82.38 79 PRO A C 1
ATOM 629 O O . PRO A 1 79 ? -4.763 5.508 -12.249 1.00 82.38 79 PRO A O 1
ATOM 632 N N . LEU A 1 80 ? -4.572 5.970 -10.051 1.00 88.69 80 LEU A N 1
ATOM 633 C CA . LEU A 1 80 ? -3.758 7.17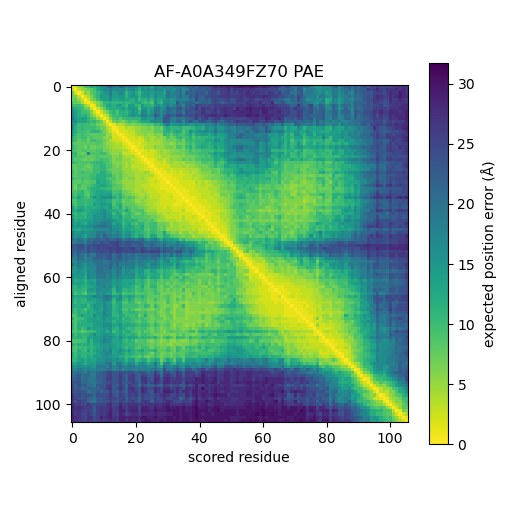0 -10.238 1.00 88.69 80 LEU A CA 1
ATOM 634 C C . LEU A 1 80 ? -2.473 6.839 -10.996 1.00 88.69 80 LEU A C 1
ATOM 636 O O . LEU A 1 80 ? -2.178 7.492 -11.990 1.00 88.69 80 LEU A O 1
ATOM 640 N N . VAL A 1 81 ? -1.756 5.789 -10.581 1.00 83.81 81 VAL A N 1
ATOM 641 C CA . VAL A 1 81 ? -0.517 5.351 -11.238 1.00 83.81 81 VAL A CA 1
ATOM 642 C C . VAL A 1 81 ? -0.773 4.934 -12.687 1.00 83.81 81 VAL A C 1
ATOM 644 O O . VAL A 1 81 ? -0.044 5.369 -13.574 1.00 83.81 81 VAL A O 1
ATOM 647 N N . SER A 1 82 ? -1.827 4.156 -12.957 1.00 81.69 82 SER A N 1
ATOM 648 C CA . SER A 1 82 ? -2.141 3.715 -14.323 1.00 81.69 82 SER A CA 1
ATOM 649 C C . SER A 1 82 ? -2.450 4.886 -15.257 1.00 81.69 82 SER A C 1
ATOM 651 O O . SER A 1 82 ? -1.951 4.915 -16.381 1.00 81.69 82 SER A O 1
ATOM 653 N N . ILE A 1 83 ? -3.233 5.864 -14.796 1.00 87.19 83 ILE A N 1
ATOM 654 C CA . ILE A 1 83 ? -3.602 7.041 -15.592 1.00 87.19 83 ILE A CA 1
ATOM 655 C C . ILE A 1 83 ? -2.382 7.940 -15.812 1.00 87.19 83 ILE A C 1
ATOM 657 O O . ILE A 1 83 ? -2.173 8.440 -16.920 1.00 87.19 83 ILE A O 1
ATOM 661 N N . PHE A 1 84 ? -1.551 8.114 -14.784 1.00 83.25 84 PHE A N 1
ATOM 662 C CA . PHE A 1 84 ? -0.333 8.914 -14.871 1.00 83.25 84 PHE A CA 1
ATOM 663 C C . PHE A 1 84 ? 0.663 8.294 -15.863 1.00 83.25 84 PHE A C 1
ATOM 665 O O . PHE A 1 84 ? 1.127 8.975 -16.774 1.00 83.25 84 PHE A O 1
ATOM 672 N N . SER A 1 85 ? 0.920 6.985 -15.787 1.00 72.56 85 SER A N 1
ATOM 673 C CA . SER A 1 85 ? 1.793 6.295 -16.745 1.00 72.56 85 SER A CA 1
ATOM 674 C C . SER A 1 85 ? 1.272 6.376 -18.184 1.00 72.56 85 SER A C 1
ATOM 676 O O . SER A 1 85 ? 2.051 6.669 -19.084 1.00 72.56 85 SER A O 1
ATOM 678 N N . ASN A 1 86 ? -0.032 6.200 -18.417 1.00 76.81 86 ASN A N 1
ATOM 679 C CA . ASN A 1 86 ? -0.601 6.266 -19.770 1.00 76.81 86 ASN A CA 1
ATOM 680 C C . ASN A 1 86 ? -0.600 7.679 -20.374 1.00 76.81 86 ASN A C 1
ATOM 682 O O . ASN A 1 86 ? -0.570 7.827 -21.593 1.00 76.81 86 ASN A O 1
ATOM 686 N N . THR A 1 87 ? -0.667 8.712 -19.531 1.00 79.25 87 THR A N 1
ATOM 687 C CA . THR A 1 87 ? -0.757 10.110 -19.979 1.00 79.25 87 THR A CA 1
ATOM 688 C C . THR A 1 87 ? 0.619 10.698 -20.283 1.00 79.25 87 THR A C 1
ATOM 690 O O . THR A 1 87 ? 0.762 11.459 -21.237 1.00 79.25 87 THR A O 1
ATOM 693 N N . PHE A 1 88 ? 1.645 10.335 -19.509 1.00 73.31 88 PHE A N 1
ATOM 694 C CA . PHE A 1 88 ? 3.007 10.849 -19.699 1.00 73.31 88 PHE A CA 1
ATOM 695 C C . PHE A 1 88 ? 3.876 9.976 -20.623 1.00 73.31 88 PHE A C 1
ATOM 697 O O . PHE A 1 88 ? 4.877 10.465 -21.142 1.00 73.31 88 PHE A O 1
ATOM 704 N N . LEU A 1 89 ? 3.484 8.723 -20.885 1.00 62.91 89 LEU A N 1
ATOM 705 C CA . LEU A 1 89 ? 4.103 7.836 -21.878 1.00 62.91 89 LEU A CA 1
ATOM 706 C C . LEU A 1 89 ? 3.073 7.428 -22.948 1.00 6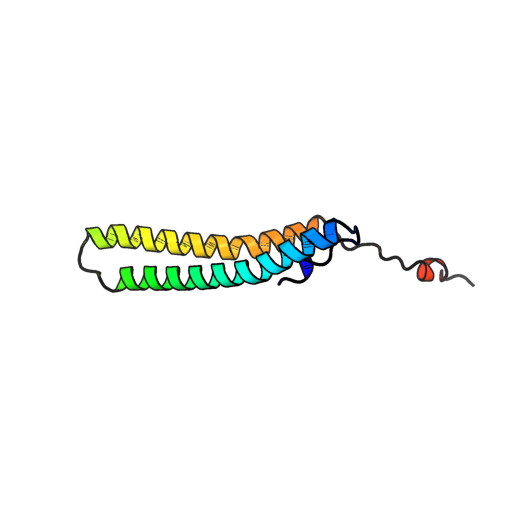2.91 89 LEU A C 1
ATOM 708 O O . LEU A 1 89 ? 2.613 6.283 -22.958 1.00 62.91 89 LEU A O 1
ATOM 712 N N . PRO A 1 90 ? 2.687 8.323 -23.876 1.00 61.38 90 PRO A N 1
ATOM 713 C CA . PRO A 1 90 ? 1.949 7.907 -25.058 1.00 61.38 90 PRO A CA 1
ATOM 714 C C . PRO A 1 90 ? 2.841 6.973 -25.888 1.00 61.38 90 PRO A C 1
ATOM 716 O O . PRO A 1 90 ? 3.809 7.390 -26.524 1.00 61.38 90 PRO A O 1
ATOM 719 N N . ALA A 1 91 ? 2.527 5.679 -25.859 1.00 64.62 91 ALA A N 1
ATOM 720 C CA . ALA A 1 91 ? 3.106 4.670 -26.733 1.00 64.62 91 ALA A CA 1
ATOM 721 C C . ALA A 1 91 ? 2.752 4.997 -28.194 1.00 64.62 91 ALA A C 1
ATOM 723 O O . ALA A 1 91 ? 1.727 4.568 -28.714 1.00 64.62 91 ALA A O 1
ATOM 724 N N . GLY A 1 92 ? 3.588 5.796 -28.852 1.00 65.44 92 GLY A N 1
ATOM 725 C CA . GLY A 1 92 ? 3.297 6.300 -30.188 1.00 65.44 92 GLY A CA 1
ATOM 726 C C . GLY A 1 92 ? 4.542 6.711 -30.956 1.00 65.44 92 GLY A C 1
ATOM 727 O O . GLY A 1 92 ? 4.730 7.894 -31.183 1.00 65.44 92 GLY A O 1
ATOM 728 N N . SER A 1 93 ? 5.368 5.730 -31.343 1.00 50.88 93 SER A N 1
ATOM 729 C CA . SER A 1 93 ? 5.999 5.630 -32.677 1.00 50.88 93 SER A CA 1
ATOM 730 C C . SER A 1 93 ? 7.112 4.571 -32.677 1.00 50.88 93 SER A C 1
ATOM 732 O O . SER A 1 93 ? 8.305 4.875 -32.691 1.00 50.88 93 SER A O 1
ATOM 734 N N . LYS A 1 94 ? 6.732 3.291 -32.705 1.00 51.44 94 LYS A N 1
ATOM 735 C CA . LYS A 1 94 ? 7.552 2.279 -33.384 1.00 51.44 94 LYS A CA 1
ATOM 736 C C . LYS A 1 94 ? 7.117 2.301 -34.852 1.00 51.44 94 LYS A C 1
ATOM 738 O O . LYS A 1 94 ? 6.421 1.400 -35.302 1.00 51.44 94 LYS A O 1
ATOM 743 N N . THR A 1 95 ? 7.432 3.367 -35.588 1.00 56.19 95 THR A N 1
ATOM 744 C CA . THR A 1 95 ? 7.411 3.272 -37.051 1.00 56.19 95 THR A CA 1
ATOM 745 C C . THR A 1 95 ? 8.572 2.360 -37.399 1.00 56.19 95 THR A C 1
ATOM 747 O O . THR A 1 95 ? 9.731 2.784 -37.355 1.00 56.19 95 THR A O 1
ATOM 750 N N . ASN A 1 96 ? 8.282 1.081 -37.632 1.00 63.84 96 ASN A N 1
ATOM 751 C CA . ASN A 1 96 ? 9.287 0.187 -38.169 1.00 63.84 96 ASN A CA 1
ATOM 752 C C . ASN A 1 96 ? 9.732 0.820 -39.482 1.00 63.84 96 ASN A C 1
ATOM 754 O O . ASN A 1 96 ? 8.927 1.127 -40.356 1.00 63.84 96 ASN A O 1
ATOM 758 N N . PHE A 1 97 ? 11.028 1.085 -39.595 1.00 67.75 97 PHE A N 1
ATOM 759 C CA . PHE A 1 97 ? 11.615 1.732 -40.764 1.00 67.75 97 PHE A CA 1
ATOM 760 C C . PHE A 1 97 ? 11.352 0.942 -42.071 1.00 67.75 97 PHE A C 1
ATOM 762 O O . PHE A 1 97 ? 11.524 1.471 -43.165 1.00 67.75 97 PHE A O 1
ATOM 769 N N . SER A 1 98 ? 10.869 -0.304 -41.967 1.00 63.97 98 SER A N 1
ATOM 770 C CA . SER A 1 98 ? 10.318 -1.110 -43.061 1.00 63.97 98 SER A CA 1
ATOM 771 C C . SER A 1 98 ? 9.030 -0.548 -43.680 1.00 63.97 98 SER A C 1
ATOM 773 O O . SER A 1 98 ? 8.842 -0.710 -44.882 1.00 63.97 98 SER A O 1
ATOM 775 N N . ASP A 1 99 ? 8.183 0.148 -42.914 1.00 59.09 99 ASP A N 1
ATOM 776 C CA . ASP A 1 99 ? 6.891 0.678 -43.387 1.00 59.09 99 ASP A CA 1
ATOM 777 C C . ASP A 1 99 ? 7.063 1.989 -44.176 1.00 59.09 99 ASP A C 1
ATOM 779 O O . ASP A 1 99 ? 6.262 2.309 -45.048 1.00 59.09 99 ASP A O 1
ATOM 783 N N . ILE A 1 100 ? 8.161 2.721 -43.940 1.00 65.19 100 ILE A N 1
ATOM 784 C CA . ILE A 1 100 ? 8.515 3.928 -44.711 1.00 65.19 100 ILE A CA 1
ATOM 785 C C . ILE A 1 100 ? 9.041 3.558 -46.110 1.00 65.19 100 ILE A C 1
ATOM 787 O O . ILE A 1 100 ? 8.912 4.345 -47.045 1.00 65.19 100 ILE A O 1
ATOM 791 N N . LYS A 1 101 ? 9.591 2.347 -46.295 1.00 61.75 101 LYS A N 1
ATOM 792 C CA . LYS A 1 101 ? 10.041 1.875 -47.617 1.00 61.75 101 LYS A CA 1
ATOM 793 C C . LYS A 1 101 ? 8.906 1.269 -48.462 1.00 61.75 101 LYS A C 1
ATOM 795 O O . LYS A 1 101 ? 9.094 1.080 -49.659 1.00 61.75 101 LYS A O 1
ATOM 800 N N . ALA A 1 102 ? 7.738 1.005 -47.874 1.00 67.69 102 ALA A N 1
ATOM 801 C CA . ALA A 1 102 ? 6.565 0.453 -48.553 1.00 67.69 102 ALA A CA 1
ATOM 802 C C . ALA A 1 102 ? 5.436 1.498 -48.672 1.00 67.69 102 ALA A C 1
ATOM 804 O O . ALA A 1 102 ? 4.326 1.298 -48.188 1.00 67.69 102 ALA A O 1
ATOM 805 N N . GLY A 1 103 ? 5.722 2.644 -49.298 1.00 57.38 103 GLY A N 1
ATOM 806 C CA . GLY A 1 103 ? 4.687 3.608 -49.688 1.00 57.38 103 GLY A CA 1
ATOM 807 C C . GLY A 1 103 ? 3.915 3.135 -50.934 1.00 57.38 103 GLY A C 1
ATOM 808 O O . GLY A 1 103 ? 4.535 2.583 -51.843 1.00 57.38 103 GLY A O 1
ATOM 809 N N . PRO A 1 104 ? 2.584 3.340 -51.009 1.00 69.94 104 PRO A N 1
ATOM 810 C CA . PRO A 1 104 ? 1.764 2.915 -52.138 1.00 69.94 104 PRO A CA 1
ATOM 811 C C . PRO A 1 104 ? 1.970 3.873 -53.318 1.00 69.94 104 PRO A C 1
ATOM 813 O O . PRO A 1 104 ? 1.563 5.031 -53.264 1.00 69.94 104 PRO A O 1
ATOM 816 N N . GLY A 1 105 ? 2.599 3.398 -54.389 1.00 63.62 105 GLY A N 1
ATOM 817 C CA . GLY A 1 105 ? 2.812 4.197 -55.592 1.00 63.62 105 GLY A CA 1
ATOM 818 C C . GLY A 1 105 ? 3.558 3.421 -56.667 1.00 63.62 105 GLY A C 1
ATOM 819 O O . GLY A 1 105 ? 4.781 3.380 -56.630 1.00 63.62 105 GLY A O 1
ATOM 820 N N . ASN A 1 106 ? 2.767 2.828 -57.573 1.00 55.16 106 ASN A N 1
ATOM 821 C CA . ASN A 1 106 ? 3.089 2.314 -58.917 1.00 55.16 106 ASN A CA 1
ATOM 822 C C . ASN A 1 106 ? 4.350 1.449 -59.097 1.00 55.16 106 ASN A C 1
ATOM 824 O O . ASN A 1 106 ? 5.450 2.002 -59.315 1.00 55.16 106 ASN A O 1
#

pLDDT: mean 71.59, std 11.64, range [42.59, 90.5]

Solvent-accessible surface area (backbone atoms only — not comparable to full-atom values): 6382 Å² total; per-residue (Å²): 144,64,70,72,80,64,68,73,73,101,41,84,67,54,53,56,51,39,52,54,51,44,60,48,48,71,52,47,52,62,49,52,51,53,53,48,52,53,52,38,54,51,40,52,50,64,39,68,78,45,80,87,40,75,68,51,49,55,55,29,53,51,42,48,51,52,39,51,50,55,52,48,53,64,59,54,49,56,59,52,51,54,53,50,50,54,67,78,52,68,91,77,80,86,72,54,73,70,60,74,75,63,65,95,73,134